Protein AF-A0A0S8BCT1-F1 (afdb_monomer)

Radius of gyration: 18.92 Å; Cα contacts (8 Å, |Δi|>4): 172; chains: 1; bounding box: 57×37×43 Å

Foldseek 3Di:
DDDDDDDPQVLQLVLLVLLLVLLVVVLVVDPDFDPLLSVQLVVLSVLLNRRGDDDLVPVVCVPPDCPVVSPDNDHQDDADDPVCPEDVVVDPDDDDDFAFDGDSQFTDPNHTDCPPPDPVDDKTKPLVCCPVVVVVDSVDPLPPPPSNSPSVSSSCSNVNNIDMD

Structure (mmCIF, N/CA/C/O backbone):
data_AF-A0A0S8BCT1-F1
#
_entry.id   AF-A0A0S8BCT1-F1
#
loop_
_atom_site.group_PDB
_atom_site.id
_atom_site.type_symbol
_atom_site.label_atom_id
_atom_site.label_alt_id
_atom_site.label_comp_id
_atom_site.label_asym_id
_atom_site.label_entity_id
_atom_site.label_seq_id
_atom_site.pdbx_PDB_ins_code
_atom_site.Cartn_x
_atom_site.Cartn_y
_atom_site.Cartn_z
_atom_site.occupancy
_atom_site.B_iso_or_equiv
_atom_site.auth_seq_id
_atom_site.auth_comp_id
_atom_site.auth_asym_id
_atom_site.auth_atom_id
_atom_site.pdbx_PDB_model_num
ATOM 1 N N . MET A 1 1 ? -30.488 21.167 26.941 1.00 48.16 1 MET A N 1
ATOM 2 C CA . MET A 1 1 ? -30.169 19.750 26.678 1.00 48.16 1 MET A CA 1
ATOM 3 C C . MET A 1 1 ? -28.658 19.677 26.515 1.00 48.16 1 MET A C 1
ATOM 5 O O . MET A 1 1 ? -28.148 20.156 25.516 1.00 48.16 1 MET A O 1
ATOM 9 N N . VAL A 1 2 ? -27.937 19.288 27.570 1.00 44.75 2 VAL A N 1
ATOM 10 C CA . VAL A 1 2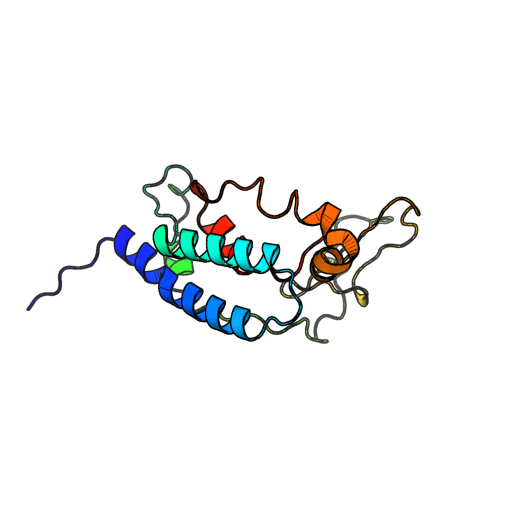 ? -26.464 19.273 27.583 1.00 44.75 2 VAL A CA 1
ATOM 11 C C . VAL A 1 2 ? -26.023 17.955 26.957 1.00 44.75 2 VAL A C 1
ATOM 13 O O . VAL A 1 2 ? -26.211 16.900 27.558 1.00 44.75 2 VAL A O 1
ATOM 16 N N . THR A 1 3 ? -25.507 18.003 25.732 1.00 50.41 3 THR A N 1
ATOM 17 C CA . THR A 1 3 ? -24.899 16.844 25.072 1.00 50.41 3 THR A CA 1
ATOM 18 C C . THR A 1 3 ? -23.655 16.462 25.869 1.00 50.41 3 THR A C 1
ATOM 20 O O . THR A 1 3 ? -22.715 17.252 25.953 1.00 50.41 3 THR A O 1
ATOM 23 N N . GLN A 1 4 ? -23.658 15.296 26.518 1.00 43.69 4 GLN A N 1
ATOM 24 C CA . GLN A 1 4 ? -22.452 14.797 27.177 1.00 43.69 4 GLN A CA 1
ATOM 25 C C . GLN A 1 4 ? -21.349 14.587 26.125 1.00 43.69 4 GLN A C 1
ATOM 27 O O . GLN A 1 4 ? -21.654 14.108 25.028 1.00 43.69 4 GLN A O 1
ATOM 32 N N . PRO A 1 5 ? -20.086 14.940 26.421 1.00 54.97 5 PRO A N 1
ATOM 33 C CA . PRO A 1 5 ? -18.987 14.701 25.495 1.00 54.97 5 PRO A CA 1
ATOM 34 C C . PRO A 1 5 ? -18.828 13.194 25.254 1.00 54.97 5 PRO A C 1
ATOM 36 O O . PRO A 1 5 ? -18.857 12.400 26.198 1.00 54.97 5 PRO A O 1
ATOM 39 N N . LYS A 1 6 ? -18.685 12.796 23.983 1.00 61.44 6 LYS A N 1
ATOM 40 C CA . LYS A 1 6 ? -18.406 11.404 23.608 1.00 61.44 6 LYS A CA 1
ATOM 41 C C . LYS A 1 6 ? -17.078 10.965 24.232 1.00 61.44 6 LYS A C 1
ATOM 43 O O . LYS A 1 6 ? -16.160 11.763 24.413 1.00 61.44 6 LYS A O 1
ATOM 48 N N . SER A 1 7 ? -16.969 9.684 24.582 1.00 77.56 7 SER A N 1
ATOM 49 C CA . SER A 1 7 ? -15.692 9.142 25.051 1.00 77.56 7 SER A CA 1
ATOM 50 C C . SER A 1 7 ? -14.664 9.174 23.913 1.00 77.56 7 SER A C 1
ATOM 52 O O . SER A 1 7 ? -15.013 8.962 22.754 1.00 77.56 7 SER A O 1
ATOM 54 N N . VAL A 1 8 ? -13.383 9.388 24.233 1.00 70.69 8 VAL A N 1
ATOM 55 C CA . VAL A 1 8 ? -12.295 9.432 23.231 1.00 70.69 8 VAL A CA 1
ATOM 56 C C . VAL A 1 8 ? -12.250 8.158 22.376 1.00 70.69 8 VAL A C 1
ATOM 58 O O . VAL A 1 8 ? -11.940 8.220 21.193 1.00 70.69 8 VAL A O 1
ATOM 61 N N . SER A 1 9 ? -12.585 7.000 22.952 1.00 71.94 9 SER A N 1
ATOM 62 C CA . SER A 1 9 ? -12.657 5.743 22.199 1.00 71.94 9 SER A CA 1
ATOM 63 C C . SER A 1 9 ? -13.813 5.717 21.198 1.00 71.94 9 SER A C 1
ATOM 65 O O . SER A 1 9 ? -13.628 5.194 20.108 1.00 71.94 9 SER A O 1
ATOM 67 N N . ALA A 1 10 ? -14.966 6.304 21.532 1.00 75.81 10 ALA A N 1
ATOM 68 C CA . ALA A 1 10 ? -16.078 6.435 20.592 1.00 75.81 10 ALA A CA 1
ATOM 69 C C . ALA A 1 10 ? -15.764 7.451 19.480 1.00 75.81 10 ALA A C 1
ATOM 71 O O . ALA A 1 10 ? -16.088 7.205 18.327 1.00 75.81 10 ALA A O 1
ATOM 72 N N . GLU A 1 11 ? -15.070 8.554 19.794 1.00 80.06 11 GLU A N 1
ATOM 73 C CA . GLU A 1 11 ? -14.631 9.524 18.776 1.00 80.06 11 GLU A CA 1
ATOM 74 C C . GLU A 1 11 ? -13.670 8.906 17.747 1.00 80.06 11 GLU A C 1
ATOM 76 O O . GLU A 1 11 ? -13.803 9.158 16.553 1.00 80.06 11 GLU A O 1
ATOM 81 N N . LEU A 1 12 ? -12.707 8.094 18.195 1.00 81.06 12 LEU A N 1
ATOM 82 C CA . LEU A 1 12 ? -11.751 7.418 17.308 1.00 81.06 12 LEU A CA 1
ATOM 83 C C . LEU A 1 12 ? -12.401 6.320 16.454 1.00 81.06 12 LEU A C 1
ATOM 85 O O . LEU A 1 12 ? -11.906 6.026 15.366 1.00 81.06 12 LEU A O 1
ATOM 89 N N . GLN A 1 13 ? -13.508 5.745 16.928 1.00 81.50 13 GLN A N 1
ATOM 90 C CA . GLN A 1 13 ? -14.320 4.809 16.157 1.00 81.50 13 GLN A CA 1
ATOM 91 C C . GLN A 1 13 ? -15.155 5.535 15.094 1.00 81.50 13 GLN A C 1
ATOM 93 O O . GLN A 1 13 ? -15.097 5.178 13.921 1.00 81.50 13 GLN A O 1
ATOM 98 N N . ASP A 1 14 ? -15.846 6.615 15.470 1.00 86.00 14 ASP A N 1
ATOM 99 C CA . ASP A 1 14 ? -16.635 7.436 14.541 1.00 86.00 14 ASP A CA 1
ATOM 100 C C . ASP A 1 14 ? -15.771 8.044 13.417 1.00 86.00 14 ASP A C 1
ATOM 102 O O . ASP A 1 14 ? -16.237 8.226 12.291 1.00 86.00 14 ASP A O 1
ATOM 106 N N . ALA A 1 15 ? -14.493 8.320 13.699 1.00 89.19 15 ALA A N 1
ATOM 107 C CA . ALA A 1 15 ? -13.533 8.839 12.727 1.00 89.19 15 ALA A CA 1
ATOM 108 C C . ALA A 1 15 ? -13.209 7.871 11.568 1.00 89.19 15 ALA A C 1
ATOM 110 O O . ALA A 1 15 ? -12.542 8.275 10.616 1.00 89.19 15 ALA A O 1
ATOM 111 N N . ALA A 1 16 ? -13.674 6.617 11.610 1.00 91.69 16 ALA A N 1
ATOM 112 C CA . ALA A 1 16 ? -13.515 5.671 10.509 1.00 91.69 16 ALA A CA 1
ATOM 113 C C . ALA A 1 16 ? -14.468 5.940 9.333 1.00 91.69 16 ALA A C 1
ATOM 115 O O . ALA A 1 16 ? -14.122 5.630 8.193 1.00 91.69 16 ALA A O 1
ATOM 116 N N . ALA A 1 17 ? -15.642 6.535 9.580 1.00 92.06 17 ALA A N 1
ATOM 117 C CA . ALA A 1 17 ? -16.700 6.663 8.574 1.00 92.06 17 ALA A CA 1
ATOM 118 C C . ALA A 1 17 ? -16.255 7.342 7.257 1.00 92.06 17 ALA A C 1
ATOM 120 O O . ALA A 1 17 ? -16.542 6.786 6.195 1.00 92.06 17 ALA A O 1
ATOM 121 N N . PRO A 1 18 ? -15.480 8.449 7.271 1.00 92.81 18 PRO A N 1
ATOM 122 C CA . PRO A 1 18 ? -14.994 9.066 6.033 1.00 92.81 18 PRO A CA 1
ATOM 123 C C . PRO A 1 18 ? -14.089 8.153 5.195 1.00 92.81 18 PRO A C 1
ATOM 125 O O . PRO A 1 18 ? -14.060 8.253 3.971 1.00 92.81 18 PRO A O 1
ATOM 128 N N . TYR A 1 19 ? -13.351 7.242 5.835 1.00 94.00 19 TYR A N 1
ATOM 129 C CA . TYR A 1 19 ? -12.492 6.288 5.131 1.00 94.00 19 TYR A CA 1
ATOM 130 C C . TYR A 1 19 ? -13.300 5.169 4.476 1.00 94.00 19 TYR A C 1
ATOM 132 O O . TYR A 1 19 ? -12.925 4.698 3.407 1.00 94.00 19 TYR A O 1
ATOM 140 N N . VAL A 1 20 ? -14.419 4.759 5.077 1.00 93.44 20 VAL A N 1
ATOM 141 C CA . VAL A 1 20 ? -15.334 3.788 4.458 1.00 93.44 20 VAL A CA 1
ATOM 142 C C . VAL A 1 20 ? -15.961 4.385 3.196 1.00 93.44 20 VAL A C 1
ATOM 144 O O . VAL A 1 20 ? -15.907 3.765 2.139 1.00 93.44 20 VAL A O 1
ATOM 147 N N . GLU A 1 21 ? -16.444 5.627 3.265 1.00 92.50 21 GLU A N 1
ATOM 148 C CA . GLU A 1 21 ? -17.004 6.342 2.107 1.00 92.50 21 GLU A CA 1
ATOM 149 C C . GLU A 1 21 ? -15.962 6.540 0.985 1.00 92.50 21 GLU A C 1
ATOM 151 O O . GLU A 1 21 ? -16.226 6.298 -0.200 1.00 92.50 21 GLU A O 1
ATOM 156 N N . ALA A 1 22 ? -14.733 6.922 1.350 1.00 93.06 22 ALA A N 1
ATOM 157 C CA . ALA A 1 22 ? -13.635 7.048 0.395 1.00 93.06 22 ALA A CA 1
ATOM 158 C C . ALA A 1 22 ? -13.266 5.699 -0.251 1.00 93.06 22 ALA A C 1
ATOM 160 O O . ALA A 1 22 ? -12.938 5.656 -1.442 1.00 93.06 22 ALA A O 1
ATOM 161 N N . PHE A 1 23 ? -13.335 4.598 0.504 1.00 93.75 23 PHE A N 1
ATOM 162 C CA . PHE A 1 23 ? -13.113 3.255 -0.025 1.00 93.75 23 PHE A CA 1
ATOM 163 C C . PHE A 1 23 ? -14.199 2.864 -1.026 1.00 93.75 23 PHE A C 1
ATOM 165 O O . PHE A 1 23 ? -13.863 2.386 -2.105 1.00 93.75 23 PHE A O 1
ATOM 172 N N . GLU A 1 24 ? -15.476 3.093 -0.716 1.00 91.88 24 GLU A N 1
ATOM 173 C CA . GLU A 1 24 ? -16.592 2.791 -1.623 1.00 91.88 24 GLU A CA 1
ATOM 174 C C . GLU A 1 24 ? -16.461 3.556 -2.944 1.00 91.88 24 GLU A C 1
ATOM 176 O O . GLU A 1 24 ? -16.592 2.973 -4.023 1.00 91.88 24 GLU A O 1
ATOM 181 N N . THR A 1 25 ? -16.093 4.838 -2.864 1.00 90.31 25 THR A N 1
ATOM 182 C CA . THR A 1 25 ? -15.818 5.669 -4.043 1.00 90.31 25 THR A CA 1
ATOM 183 C C . THR A 1 25 ? -14.677 5.085 -4.881 1.00 90.31 25 THR A C 1
ATOM 185 O O . THR A 1 25 ? -14.800 4.938 -6.095 1.00 90.31 25 THR A O 1
ATOM 188 N N . MET A 1 26 ? -13.562 4.710 -4.248 1.00 88.88 26 MET A N 1
ATOM 189 C CA . MET A 1 26 ? -12.418 4.103 -4.935 1.00 88.88 26 MET A CA 1
ATOM 190 C C . MET A 1 26 ? -12.767 2.733 -5.540 1.00 88.88 26 MET A C 1
ATOM 192 O O . MET A 1 26 ? -12.398 2.450 -6.683 1.00 88.88 26 MET A O 1
ATOM 196 N N . ALA A 1 27 ? -13.463 1.877 -4.793 1.00 85.69 27 ALA A N 1
ATOM 197 C CA . ALA A 1 27 ? -13.840 0.532 -5.210 1.00 85.69 27 ALA A CA 1
ATOM 198 C C . ALA A 1 27 ? -14.801 0.563 -6.407 1.00 85.69 27 ALA A C 1
ATOM 200 O O . ALA A 1 27 ? -14.634 -0.228 -7.330 1.00 85.69 27 ALA A O 1
ATOM 201 N N . GLY A 1 28 ? -15.729 1.526 -6.448 1.00 76.38 28 GLY A N 1
ATOM 202 C CA . GLY A 1 28 ? -16.642 1.721 -7.579 1.00 76.38 28 GLY A CA 1
ATOM 203 C C . GLY A 1 28 ? -15.956 2.132 -8.889 1.00 76.38 28 GLY A C 1
ATOM 204 O O . GLY A 1 28 ? -16.503 1.900 -9.964 1.00 76.38 28 GLY A O 1
ATOM 205 N N . VAL A 1 29 ? -14.749 2.703 -8.818 1.00 67.81 29 VAL A N 1
ATOM 206 C CA . VAL A 1 29 ? -13.948 3.121 -9.988 1.00 67.81 29 VAL A CA 1
ATOM 207 C C . VAL A 1 29 ? -12.897 2.064 -10.373 1.00 67.81 29 VAL A C 1
ATOM 209 O O . VAL A 1 29 ? -12.359 2.086 -11.481 1.00 67.81 29 VAL A O 1
ATOM 212 N N . SER A 1 30 ? -12.601 1.112 -9.483 1.00 63.41 30 SER A N 1
ATOM 213 C CA . SER A 1 30 ? -11.546 0.108 -9.665 1.00 63.41 30 SER A CA 1
ATOM 214 C C . SER A 1 30 ? -12.009 -1.045 -10.567 1.00 63.41 30 SER A C 1
ATOM 216 O O . S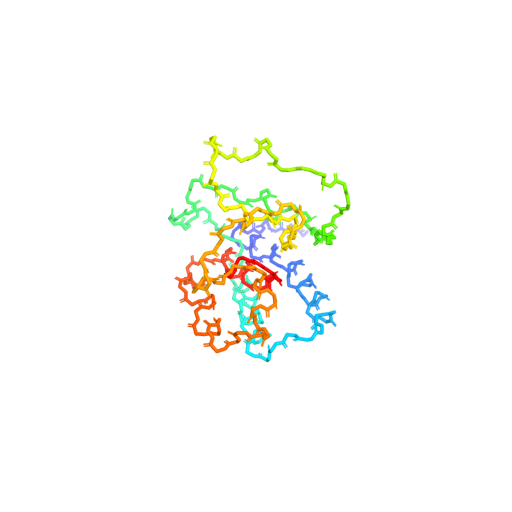ER A 1 30 ? -12.433 -2.098 -10.097 1.00 63.41 30 SER A O 1
ATOM 218 N N . GLY A 1 31 ? -11.930 -0.856 -11.885 1.00 66.06 31 GLY A N 1
ATOM 219 C CA . GLY A 1 31 ? -12.110 -1.931 -12.864 1.00 66.06 31 GLY A CA 1
ATOM 220 C C . GLY A 1 31 ? -10.848 -2.792 -13.019 1.00 66.06 31 GLY A C 1
ATOM 221 O O . GLY A 1 31 ? -9.741 -2.264 -13.047 1.00 66.06 31 GLY A O 1
ATOM 222 N N . GLY A 1 32 ? -11.010 -4.111 -13.165 1.00 79.06 32 GLY A N 1
ATOM 223 C CA . GLY A 1 32 ? -9.928 -5.028 -13.565 1.00 79.06 32 GLY A CA 1
ATOM 224 C C . GLY A 1 32 ? -9.240 -5.819 -12.446 1.00 79.06 32 GLY A C 1
ATOM 225 O O . GLY A 1 32 ? -8.470 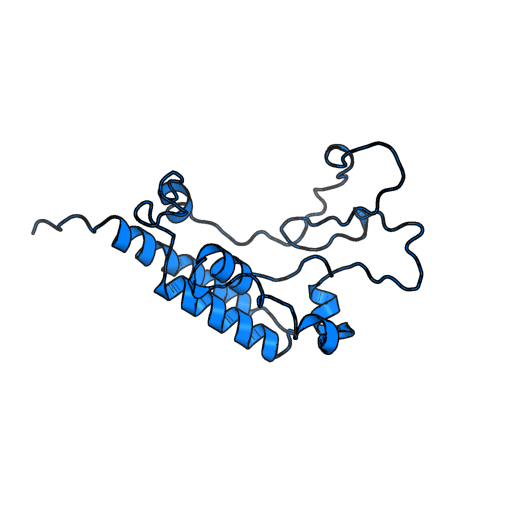-6.727 -12.753 1.00 79.06 32 GLY A O 1
ATOM 226 N N . ASP A 1 33 ? -9.540 -5.547 -11.173 1.00 88.75 33 ASP A N 1
ATOM 227 C CA . ASP A 1 33 ? -8.994 -6.334 -10.062 1.00 88.75 33 ASP A CA 1
ATOM 228 C C . ASP A 1 33 ? -9.662 -7.720 -9.956 1.00 88.75 33 ASP A C 1
ATOM 230 O O . ASP A 1 33 ? -10.888 -7.818 -10.095 1.00 88.75 33 ASP A O 1
ATOM 234 N N . PRO A 1 34 ? -8.910 -8.794 -9.640 1.00 92.94 34 PRO A N 1
ATOM 235 C CA . PRO A 1 34 ? -9.482 -10.114 -9.390 1.00 92.94 34 PRO A CA 1
ATOM 236 C C . PRO A 1 34 ? -10.485 -10.121 -8.228 1.00 92.94 34 PRO A C 1
ATOM 238 O O . PRO A 1 34 ? -10.310 -9.419 -7.229 1.00 92.94 34 PRO A O 1
ATOM 241 N N . ALA A 1 35 ? -11.493 -10.995 -8.301 1.00 93.25 35 ALA A N 1
ATOM 242 C CA . ALA A 1 35 ? -12.535 -11.106 -7.274 1.00 93.25 35 ALA A CA 1
ATOM 243 C C . ALA A 1 35 ? -11.973 -11.368 -5.863 1.00 93.25 35 ALA A C 1
ATOM 245 O O . ALA A 1 35 ? -12.475 -10.818 -4.883 1.00 93.25 35 ALA A O 1
ATOM 246 N N . TRP A 1 36 ? -10.897 -12.157 -5.749 1.00 94.38 36 TRP A N 1
ATOM 247 C CA . TRP A 1 36 ? -10.248 -12.427 -4.463 1.00 94.38 36 TRP A CA 1
ATOM 248 C C . TRP A 1 36 ? -9.666 -11.156 -3.828 1.00 94.38 36 TRP A C 1
ATOM 250 O O . TRP A 1 36 ? -9.698 -11.015 -2.604 1.00 94.38 36 TRP A O 1
ATOM 260 N N . LEU A 1 37 ? -9.154 -10.219 -4.636 1.00 94.19 37 LEU A N 1
ATOM 261 C CA . LEU A 1 37 ? -8.564 -8.971 -4.153 1.00 94.19 37 LEU A CA 1
ATOM 262 C C . LEU A 1 37 ? -9.660 -8.009 -3.701 1.00 94.19 37 LEU A C 1
ATOM 264 O O . LEU A 1 37 ? -9.550 -7.425 -2.625 1.00 94.19 37 LEU A O 1
ATOM 268 N N . GLN A 1 38 ? -10.747 -7.914 -4.471 1.00 93.88 38 GLN A N 1
ATOM 269 C CA . GLN A 1 38 ? -11.928 -7.135 -4.094 1.00 93.88 38 GLN A CA 1
ATOM 270 C C . GLN A 1 38 ? -12.501 -7.619 -2.755 1.00 93.88 38 GLN A C 1
ATOM 272 O O . GLN A 1 38 ? -12.709 -6.818 -1.844 1.00 93.88 38 GLN A O 1
ATOM 277 N N . ALA A 1 39 ? -12.668 -8.937 -2.596 1.00 93.81 39 ALA A N 1
ATOM 278 C CA . ALA A 1 39 ? -13.136 -9.535 -1.349 1.00 93.81 39 ALA A CA 1
ATOM 279 C C . ALA A 1 39 ? -12.189 -9.243 -0.174 1.00 93.81 39 ALA A C 1
ATOM 281 O O . ALA A 1 39 ? -12.643 -8.919 0.923 1.00 93.81 39 ALA A O 1
ATOM 282 N N . ARG A 1 40 ? -10.869 -9.308 -0.398 1.00 93.56 40 ARG A N 1
ATOM 283 C CA . ARG A 1 40 ? -9.859 -9.037 0.636 1.00 93.56 40 ARG A CA 1
ATOM 284 C C . ARG A 1 40 ? -9.881 -7.581 1.095 1.00 93.56 40 ARG A C 1
ATOM 286 O O . ARG A 1 40 ? -9.894 -7.334 2.298 1.00 93.56 40 ARG A O 1
ATOM 293 N N . ARG A 1 41 ? -9.956 -6.630 0.160 1.00 94.62 41 ARG A N 1
ATOM 294 C CA . ARG A 1 41 ? -10.083 -5.201 0.480 1.00 94.62 41 ARG A CA 1
ATOM 295 C C . ARG A 1 41 ? -11.388 -4.893 1.214 1.00 94.62 41 ARG A C 1
ATOM 297 O O . ARG A 1 41 ? -11.362 -4.188 2.217 1.00 94.62 41 ARG A O 1
ATOM 304 N N . GLY A 1 42 ? -12.504 -5.466 0.755 1.00 94.44 42 GLY A N 1
ATOM 305 C CA . GLY A 1 42 ? -13.813 -5.318 1.396 1.00 94.44 42 GLY A CA 1
ATOM 306 C C . GLY A 1 42 ? -13.828 -5.843 2.835 1.00 94.44 42 GLY A C 1
ATOM 307 O O . GLY A 1 42 ? -14.315 -5.172 3.740 1.00 94.44 42 GLY A O 1
ATOM 308 N N . ALA A 1 43 ? -13.225 -7.009 3.078 1.00 93.94 43 ALA A N 1
ATOM 309 C CA . ALA A 1 43 ? -13.086 -7.540 4.432 1.00 93.94 43 ALA A CA 1
ATOM 310 C C . ALA A 1 43 ? -12.198 -6.647 5.318 1.00 93.94 43 ALA A C 1
ATOM 312 O O . ALA A 1 43 ? -12.504 -6.444 6.490 1.00 93.94 43 ALA A O 1
ATOM 313 N N . ALA A 1 44 ? -11.112 -6.098 4.770 1.00 94.38 44 ALA A N 1
ATOM 314 C CA . ALA A 1 44 ? -10.192 -5.248 5.518 1.00 94.38 44 ALA A CA 1
ATOM 315 C C . ALA A 1 44 ? -10.814 -3.893 5.899 1.00 94.38 44 ALA A C 1
ATOM 317 O O . ALA A 1 44 ? -10.706 -3.475 7.052 1.00 94.38 44 ALA A O 1
ATOM 318 N N . ILE A 1 45 ? -11.535 -3.236 4.982 1.00 95.31 45 ILE A N 1
ATOM 319 C CA . ILE A 1 45 ? -12.214 -1.975 5.312 1.00 95.31 45 ILE A CA 1
ATOM 320 C C . ILE A 1 45 ? -13.347 -2.188 6.322 1.00 95.31 45 ILE A C 1
ATOM 322 O O . ILE A 1 45 ? -13.526 -1.356 7.207 1.00 95.31 45 ILE A O 1
ATOM 326 N N . ALA A 1 46 ? -14.065 -3.316 6.250 1.00 93.81 46 ALA A N 1
ATOM 327 C CA . ALA A 1 46 ? -15.097 -3.656 7.227 1.00 93.81 46 ALA A CA 1
ATOM 328 C C . ALA A 1 46 ? -14.498 -3.809 8.634 1.00 93.81 46 ALA A C 1
ATOM 330 O O . ALA A 1 46 ? -15.009 -3.229 9.589 1.00 93.81 46 ALA A O 1
ATOM 331 N N . ARG A 1 47 ? -13.350 -4.490 8.755 1.00 92.44 47 ARG A N 1
ATOM 332 C CA . ARG A 1 47 ? -12.612 -4.585 10.026 1.00 92.44 47 ARG A CA 1
ATOM 333 C C . ARG A 1 47 ? -12.179 -3.223 10.548 1.00 92.44 47 ARG A C 1
ATOM 335 O O . ARG A 1 47 ? -12.321 -2.952 11.737 1.00 92.44 47 ARG A O 1
ATOM 342 N N . PHE A 1 48 ? -11.664 -2.358 9.676 1.00 93.62 48 PHE A N 1
ATOM 343 C CA . PHE A 1 48 ? -11.300 -1.004 10.082 1.00 93.62 48 PHE A CA 1
ATOM 344 C C . PHE A 1 48 ? -12.520 -0.195 10.543 1.00 93.62 48 PHE A C 1
ATOM 346 O O . PHE A 1 48 ? -12.425 0.524 11.532 1.00 93.62 48 PHE A O 1
ATOM 353 N N . ALA A 1 49 ? -13.669 -0.335 9.879 1.00 93.19 49 ALA A N 1
ATOM 354 C CA . ALA A 1 49 ? -14.908 0.329 10.276 1.00 93.19 49 ALA A CA 1
ATOM 355 C C . ALA A 1 49 ? -15.389 -0.119 11.667 1.00 93.19 49 ALA A C 1
ATOM 357 O O . ALA A 1 49 ? -15.861 0.700 12.454 1.00 93.19 49 ALA A O 1
ATOM 358 N N . GLU A 1 50 ? -15.240 -1.406 11.987 1.00 90.81 50 GLU A N 1
ATOM 359 C CA . GLU A 1 50 ? -15.575 -1.951 13.305 1.00 90.81 50 GLU A CA 1
ATOM 360 C C . GLU A 1 50 ? -14.598 -1.477 14.390 1.00 90.81 50 GLU A C 1
ATOM 362 O O . GLU A 1 50 ? -15.029 -1.046 15.464 1.00 90.81 50 GLU A O 1
ATOM 367 N N . ALA A 1 51 ? -13.292 -1.537 14.115 1.00 88.88 51 ALA A N 1
ATOM 368 C CA . ALA A 1 51 ? -12.242 -1.261 15.095 1.00 88.88 51 ALA A CA 1
ATOM 369 C C . ALA A 1 51 ? -11.961 0.238 15.302 1.00 88.88 51 ALA A C 1
ATOM 371 O O . ALA A 1 51 ? -11.652 0.663 16.419 1.00 88.88 51 ALA A O 1
ATOM 372 N N . GLY A 1 52 ? -12.061 1.036 14.240 1.00 91.12 52 GLY A N 1
ATOM 373 C CA . GLY A 1 52 ? -11.689 2.444 14.221 1.00 91.12 52 GLY A CA 1
ATOM 374 C C . GLY A 1 52 ? -10.191 2.704 14.358 1.00 91.12 52 GLY A C 1
ATOM 375 O O . GLY A 1 52 ? -9.349 1.816 14.207 1.00 91.12 52 GLY A O 1
ATOM 376 N N . PHE A 1 53 ? -9.840 3.952 14.675 1.00 91.81 53 PHE A N 1
ATOM 377 C CA . PHE A 1 53 ? -8.458 4.292 15.000 1.00 91.81 53 PHE A CA 1
ATOM 378 C C . PHE A 1 53 ? -8.043 3.702 16.357 1.00 91.81 53 PHE A C 1
ATOM 380 O O . PHE A 1 53 ? -8.811 3.771 17.325 1.00 91.81 53 PHE A O 1
ATOM 387 N N . PRO A 1 54 ? -6.803 3.195 16.476 1.00 88.75 54 PRO A N 1
ATOM 388 C CA . PRO A 1 54 ? -6.269 2.751 17.751 1.00 88.75 54 PRO A CA 1
ATOM 389 C C . PRO A 1 54 ? -6.307 3.845 18.819 1.00 88.75 54 PRO A C 1
ATOM 391 O O . PRO A 1 54 ? -5.984 5.009 18.573 1.00 88.75 54 PRO A O 1
ATOM 394 N N . ALA A 1 55 ? -6.690 3.462 20.034 1.00 83.00 55 ALA A N 1
ATOM 395 C CA . ALA A 1 55 ? -6.737 4.363 21.178 1.00 83.00 55 ALA A CA 1
ATOM 396 C C . ALA A 1 55 ? -5.560 4.092 22.121 1.00 83.00 55 ALA A C 1
ATOM 398 O O . ALA A 1 55 ? -5.228 2.938 22.363 1.00 83.00 55 ALA A O 1
ATOM 399 N N . ALA A 1 56 ? -5.035 5.130 22.780 1.00 79.62 56 ALA A N 1
ATOM 400 C CA . ALA A 1 56 ? -3.904 5.033 23.720 1.00 79.62 56 ALA A CA 1
ATOM 401 C C . ALA A 1 56 ? -4.126 4.115 24.947 1.00 79.62 56 ALA A C 1
ATOM 403 O O . ALA A 1 56 ? -3.225 3.906 25.753 1.00 79.62 56 ALA A O 1
ATOM 404 N N . ARG A 1 57 ? -5.334 3.568 25.122 1.00 74.75 57 ARG A N 1
ATOM 405 C CA . ARG A 1 57 ? -5.613 2.509 26.107 1.00 74.75 57 ARG A CA 1
ATOM 406 C C . ARG A 1 57 ? -5.119 1.125 25.661 1.00 74.75 57 ARG A C 1
ATOM 408 O O . ARG A 1 57 ? -5.020 0.236 26.496 1.00 74.75 57 ARG A O 1
ATOM 415 N N . GLN A 1 58 ? -4.871 0.938 24.366 1.00 80.44 58 GLN A N 1
ATOM 416 C CA . GLN A 1 58 ? -4.257 -0.261 23.800 1.00 80.44 58 GLN A CA 1
ATOM 417 C C . GLN A 1 58 ? -2.744 -0.163 24.018 1.00 80.44 58 GLN A C 1
ATOM 419 O O . GLN A 1 58 ? -2.160 0.889 23.762 1.00 80.44 58 GLN A O 1
ATOM 424 N N . GLU A 1 59 ? -2.117 -1.230 24.515 1.00 82.06 59 GLU A N 1
ATOM 425 C CA . GLU A 1 59 ? -0.712 -1.207 24.952 1.00 82.06 59 GLU A CA 1
ATOM 426 C C . GLU A 1 59 ? 0.247 -0.768 23.836 1.00 82.06 59 GLU A C 1
ATOM 428 O O . GLU A 1 59 ? 1.085 0.104 24.063 1.00 82.06 59 GLU A O 1
ATOM 433 N N . GLU A 1 60 ? 0.035 -1.266 22.616 1.00 83.00 60 GLU A N 1
ATOM 434 C CA . GLU A 1 60 ? 0.811 -0.916 21.416 1.00 83.00 60 GLU A CA 1
ATOM 435 C C . GLU A 1 60 ? 0.737 0.576 21.047 1.00 83.00 60 GLU A C 1
ATOM 437 O O . GLU A 1 60 ? 1.639 1.102 20.400 1.00 83.00 60 GLU A O 1
ATOM 442 N N . TRP A 1 61 ? -0.308 1.279 21.495 1.00 86.38 61 TRP A N 1
ATOM 443 C CA . TRP A 1 61 ? -0.596 2.675 21.146 1.00 86.38 61 TRP A CA 1
ATOM 444 C C . TRP A 1 61 ? -0.499 3.627 22.339 1.00 86.38 61 TRP A C 1
ATOM 446 O O . TRP A 1 61 ? -0.794 4.817 22.216 1.00 86.38 61 TRP A O 1
ATOM 456 N N . ARG A 1 62 ? -0.061 3.138 23.506 1.00 84.88 62 ARG A N 1
ATOM 457 C CA . ARG A 1 62 ? -0.024 3.907 24.761 1.00 84.88 62 ARG A CA 1
ATOM 458 C C . ARG A 1 62 ? 0.739 5.225 24.653 1.00 84.88 62 ARG A C 1
ATOM 460 O O . ARG A 1 62 ? 0.391 6.192 25.330 1.00 84.88 62 ARG A O 1
ATOM 467 N N . PHE A 1 63 ? 1.770 5.256 23.816 1.00 89.25 63 PHE A N 1
ATOM 468 C CA . PHE A 1 63 ? 2.658 6.405 23.643 1.00 89.25 63 PHE A CA 1
ATOM 469 C C . PHE A 1 63 ? 2.496 7.099 22.284 1.00 89.25 63 PHE A C 1
ATOM 471 O O . PHE A 1 63 ? 3.311 7.948 21.930 1.00 89.25 63 PHE A O 1
ATOM 478 N N . THR A 1 64 ? 1.445 6.773 21.528 1.00 87.94 64 THR A N 1
ATOM 479 C CA . THR A 1 64 ? 1.206 7.316 20.187 1.00 87.94 64 THR A CA 1
ATOM 480 C C . THR A 1 64 ? -0.210 7.885 20.104 1.00 87.94 64 THR A C 1
ATOM 482 O O . THR A 1 64 ? -1.185 7.148 19.983 1.00 87.94 64 THR A O 1
ATOM 485 N N . ASP A 1 65 ? -0.340 9.214 20.185 1.00 88.75 65 ASP A N 1
ATOM 486 C CA . ASP A 1 65 ? -1.641 9.887 20.068 1.00 88.75 65 ASP A CA 1
ATOM 487 C C . ASP A 1 65 ? -2.047 10.039 18.593 1.00 88.75 65 ASP A C 1
ATOM 489 O O . ASP A 1 65 ? -1.448 10.807 17.839 1.00 88.75 65 ASP A O 1
ATOM 493 N N . LEU A 1 66 ? -3.093 9.314 18.190 1.00 90.06 66 LEU A N 1
ATOM 494 C CA . LEU A 1 66 ? -3.633 9.333 16.830 1.00 90.06 66 LEU A CA 1
ATOM 495 C C . LEU A 1 66 ? -4.802 10.308 16.625 1.00 90.06 66 LEU A C 1
ATOM 497 O O . LEU A 1 66 ? -5.354 10.357 15.528 1.00 90.06 66 LEU A O 1
ATOM 501 N N . LYS A 1 67 ? -5.201 11.113 17.618 1.00 88.94 67 LYS A N 1
ATOM 502 C CA . LYS A 1 67 ? -6.366 12.013 17.480 1.00 88.94 67 LYS A CA 1
ATOM 503 C C . LYS A 1 67 ? -6.225 13.001 16.328 1.00 88.94 67 LYS A C 1
ATOM 505 O O . LYS A 1 67 ? -7.197 13.256 15.623 1.00 88.94 67 LYS A O 1
ATOM 510 N N . THR A 1 68 ? -5.034 13.567 16.138 1.00 90.31 68 THR A N 1
ATOM 511 C CA . THR A 1 68 ? -4.774 14.500 15.032 1.00 90.31 68 THR A CA 1
ATOM 512 C C . THR A 1 68 ? -4.909 13.792 13.690 1.00 90.31 68 THR A C 1
ATOM 514 O O . THR A 1 68 ? -5.547 14.327 12.786 1.00 90.31 68 THR A O 1
ATOM 517 N N . LEU A 1 69 ? -4.384 12.568 13.580 1.00 90.38 69 LEU A N 1
ATOM 518 C CA . LEU A 1 69 ? -4.513 11.752 12.376 1.00 90.38 69 LEU A CA 1
ATOM 519 C C . LEU A 1 69 ? -5.990 11.451 12.077 1.00 90.38 69 LEU A C 1
ATOM 521 O O . LEU A 1 69 ? -6.457 11.717 10.976 1.00 90.38 69 LEU A O 1
ATOM 525 N N . ALA A 1 70 ? -6.741 10.995 13.080 1.00 90.38 70 ALA A N 1
ATOM 526 C CA . ALA A 1 70 ? -8.156 10.652 12.952 1.00 90.38 70 ALA A CA 1
ATOM 527 C C . ALA A 1 70 ? -9.047 11.850 12.563 1.00 90.38 70 ALA A C 1
ATOM 529 O O . ALA A 1 70 ? -10.057 11.678 11.890 1.00 90.38 70 ALA A O 1
ATOM 530 N N . ARG A 1 71 ? -8.678 13.073 12.969 1.00 89.00 71 ARG A N 1
ATOM 531 C CA . ARG A 1 71 ? -9.421 14.310 12.657 1.00 89.00 71 ARG A CA 1
ATOM 532 C C . ARG A 1 71 ? -8.999 14.971 11.345 1.00 89.00 71 ARG A C 1
ATOM 534 O O . ARG A 1 71 ? -9.643 15.929 10.924 1.00 89.00 71 ARG A O 1
ATOM 541 N N . THR A 1 72 ? -7.914 14.513 10.727 1.00 90.94 72 THR A N 1
ATOM 542 C CA . THR A 1 72 ? -7.411 15.107 9.487 1.00 90.94 72 THR A CA 1
ATOM 543 C C . THR A 1 72 ? -8.236 14.594 8.300 1.00 90.94 72 THR A C 1
ATOM 545 O O . THR A 1 72 ? -8.347 13.380 8.126 1.00 90.94 72 THR A O 1
ATOM 548 N N . PRO A 1 73 ? -8.809 15.480 7.464 1.00 88.75 73 PRO A N 1
ATOM 549 C CA . PRO A 1 73 ? -9.586 15.073 6.298 1.00 88.75 73 PRO A CA 1
ATOM 550 C C . PRO A 1 73 ? -8.651 14.679 5.148 1.00 88.75 73 PRO A C 1
ATOM 552 O O . PRO A 1 73 ? -8.319 15.491 4.283 1.00 88.75 73 PRO A O 1
ATOM 555 N N . PHE A 1 74 ? -8.188 13.431 5.150 1.00 90.50 74 PHE A N 1
ATOM 556 C CA . PHE A 1 74 ? -7.374 12.909 4.057 1.00 90.50 74 PHE A CA 1
ATOM 557 C C . PHE A 1 74 ? -8.201 12.717 2.788 1.00 90.50 74 PHE A C 1
ATOM 559 O O . PHE A 1 74 ? -9.366 12.329 2.823 1.00 90.50 74 PHE A O 1
ATOM 566 N N . THR A 1 75 ? -7.558 12.948 1.649 1.00 88.19 75 THR A N 1
ATOM 567 C CA . THR A 1 75 ? -8.099 12.630 0.328 1.00 88.19 75 THR A CA 1
ATOM 568 C C . THR A 1 75 ? -7.131 11.706 -0.391 1.00 88.19 75 THR A C 1
ATOM 570 O O . THR A 1 75 ? -5.926 11.714 -0.122 1.00 88.19 75 THR A O 1
ATOM 573 N N . LEU A 1 76 ? -7.651 10.873 -1.293 1.00 85.56 76 LEU A N 1
ATOM 574 C CA . LEU A 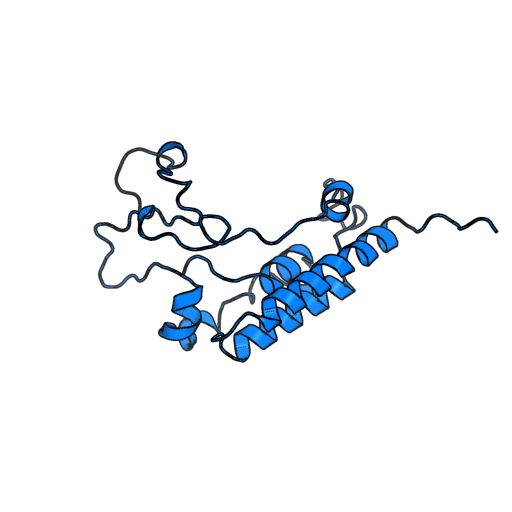1 76 ? -6.794 10.023 -2.106 1.00 85.56 76 LEU A CA 1
ATOM 575 C C . LEU A 1 76 ? -5.948 10.890 -3.030 1.00 85.56 76 LEU A C 1
ATOM 577 O O . LEU A 1 76 ? -6.468 11.696 -3.799 1.00 85.56 76 LEU A O 1
ATOM 581 N N . ALA A 1 77 ? -4.638 10.679 -2.973 1.00 84.31 77 ALA A N 1
ATOM 582 C CA . ALA A 1 77 ? -3.726 11.324 -3.891 1.00 84.31 77 ALA A CA 1
ATOM 583 C C . ALA A 1 77 ? -4.033 10.899 -5.335 1.00 84.31 77 ALA A C 1
ATOM 585 O O . ALA A 1 77 ? -4.332 9.726 -5.614 1.00 84.31 77 ALA A O 1
ATOM 586 N N . ALA A 1 78 ? -3.920 11.867 -6.245 1.00 78.19 78 ALA A N 1
ATOM 587 C CA . ALA A 1 78 ? -3.881 11.599 -7.672 1.00 78.19 78 ALA A CA 1
ATOM 588 C C . ALA A 1 78 ? -2.690 10.673 -8.005 1.00 78.19 78 ALA A C 1
ATOM 590 O O . ALA A 1 78 ? -1.696 10.663 -7.261 1.00 78.19 78 ALA A O 1
ATOM 591 N N . PRO A 1 79 ? -2.777 9.901 -9.108 1.00 68.94 79 PRO A N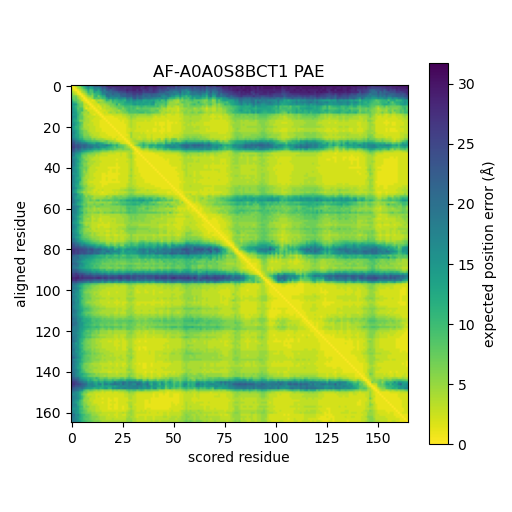 1
ATOM 592 C CA . PRO A 1 79 ? -1.650 9.128 -9.624 1.00 68.94 79 PRO A CA 1
ATOM 593 C C . PRO A 1 79 ? -0.396 9.993 -9.775 1.00 68.94 79 PRO A C 1
ATOM 595 O O . PRO A 1 79 ? -0.494 11.222 -9.807 1.00 68.94 79 PRO A O 1
ATOM 598 N N . ALA A 1 80 ? 0.767 9.340 -9.857 1.00 67.50 80 ALA A N 1
ATOM 599 C CA . ALA A 1 80 ? 2.058 10.003 -10.005 1.00 67.50 80 ALA A CA 1
ATOM 600 C C . ALA A 1 80 ? 1.969 11.167 -11.008 1.00 67.50 80 ALA A C 1
ATOM 602 O O . ALA A 1 80 ? 1.612 10.983 -12.170 1.00 67.50 80 ALA A O 1
ATOM 603 N N . SER A 1 81 ? 2.225 12.375 -10.510 1.00 61.78 81 SER A N 1
ATOM 604 C CA . SER A 1 81 ? 2.318 13.577 -11.331 1.00 61.78 81 SER A CA 1
ATOM 605 C C . SER A 1 81 ? 3.701 13.619 -11.973 1.00 61.78 81 SER A C 1
ATOM 607 O O . SER A 1 81 ? 4.685 13.261 -11.324 1.00 61.78 81 SER A O 1
ATOM 609 N N . GLU A 1 82 ? 3.792 14.148 -13.193 1.00 63.66 82 GLU A N 1
ATOM 610 C CA . GLU A 1 82 ? 5.058 14.465 -13.877 1.00 63.66 82 GLU A CA 1
ATOM 611 C C . GLU A 1 82 ? 5.967 15.414 -13.065 1.00 63.66 82 GLU A C 1
ATOM 613 O O . GLU A 1 82 ? 7.126 15.622 -13.410 1.00 63.66 82 GLU A O 1
ATOM 618 N N . ALA A 1 83 ? 5.462 15.991 -11.968 1.00 68.94 83 ALA A N 1
ATOM 619 C CA . ALA A 1 83 ? 6.206 16.878 -11.082 1.00 68.94 83 ALA A CA 1
ATOM 620 C C . ALA A 1 83 ? 7.413 16.223 -10.378 1.00 68.94 83 ALA A C 1
ATOM 622 O O . ALA A 1 83 ? 8.298 16.951 -9.930 1.00 68.94 83 ALA A O 1
ATOM 623 N N . VAL A 1 84 ? 7.467 14.890 -10.252 1.00 81.94 84 VAL A N 1
ATOM 624 C CA . VAL A 1 84 ? 8.631 14.197 -9.668 1.00 81.94 84 VAL A CA 1
ATOM 625 C C . VAL A 1 84 ? 9.573 13.766 -10.787 1.00 81.94 84 VAL A C 1
ATOM 627 O O . VAL A 1 84 ? 9.311 12.793 -11.487 1.00 81.94 84 VAL A O 1
ATOM 630 N N . SER A 1 85 ? 10.679 14.491 -10.946 1.00 83.44 85 SER A N 1
ATOM 631 C CA . SER A 1 85 ? 11.656 14.258 -12.018 1.00 83.44 85 SER A CA 1
ATOM 632 C C . SER A 1 85 ? 12.884 13.448 -11.591 1.00 83.44 85 SER A C 1
ATOM 634 O O . SER A 1 85 ? 13.589 12.924 -12.449 1.00 83.44 85 SER A O 1
ATOM 636 N N . SER A 1 86 ? 13.158 13.332 -10.288 1.00 86.88 86 SER A N 1
ATOM 637 C CA . SER A 1 86 ? 14.241 12.503 -9.744 1.00 86.88 86 SER A CA 1
ATOM 638 C C . SER A 1 86 ? 13.941 12.091 -8.301 1.00 86.88 86 SER A C 1
ATOM 640 O O . SER A 1 86 ? 13.194 12.763 -7.590 1.00 86.88 86 SER A O 1
ATOM 642 N N . VAL A 1 87 ? 14.542 10.976 -7.880 1.00 87.50 87 VAL A N 1
ATOM 643 C CA . VAL A 1 87 ? 14.564 10.491 -6.491 1.00 87.50 87 VAL A CA 1
ATOM 644 C C . VAL A 1 87 ? 15.987 10.276 -5.970 1.00 87.50 87 VAL A C 1
ATOM 646 O O . VAL A 1 87 ? 16.170 9.676 -4.914 1.00 87.50 87 VAL A O 1
ATOM 649 N N . ASP A 1 88 ? 17.005 10.742 -6.701 1.00 87.31 88 ASP A N 1
ATOM 650 C CA . ASP A 1 88 ? 18.411 10.439 -6.406 1.00 87.31 88 ASP A CA 1
ATOM 651 C C . ASP A 1 88 ? 18.843 10.913 -5.015 1.00 87.31 88 ASP A C 1
ATOM 653 O O . ASP A 1 88 ? 19.635 10.238 -4.361 1.00 87.31 88 ASP A O 1
ATOM 657 N N . GLU A 1 89 ? 18.278 12.021 -4.528 1.00 88.12 89 GLU A N 1
ATOM 658 C CA . GLU A 1 89 ? 18.542 12.538 -3.179 1.00 88.12 89 GLU A CA 1
ATOM 659 C C . GLU A 1 89 ? 18.069 11.599 -2.056 1.00 88.12 89 GLU A C 1
ATOM 661 O O . GLU A 1 89 ? 18.591 11.655 -0.943 1.00 88.12 89 GLU A O 1
ATOM 666 N N . PHE A 1 90 ? 17.107 10.717 -2.342 1.00 87.31 90 PHE A N 1
ATOM 667 C CA . PHE A 1 90 ? 16.560 9.756 -1.383 1.00 87.31 90 PHE A CA 1
ATOM 668 C C . PHE A 1 90 ? 17.259 8.396 -1.439 1.00 87.31 90 PHE A C 1
ATOM 670 O O . PHE A 1 90 ? 16.998 7.538 -0.592 1.00 87.31 90 PHE A O 1
ATOM 677 N N . VAL A 1 91 ? 18.134 8.167 -2.424 1.00 85.94 91 VAL A N 1
ATOM 678 C CA . VAL A 1 91 ? 18.815 6.881 -2.561 1.00 85.94 91 VAL A CA 1
ATOM 679 C C . VAL A 1 91 ? 19.992 6.811 -1.597 1.00 85.94 91 VAL A C 1
ATOM 681 O O . VAL A 1 91 ? 20.916 7.622 -1.624 1.00 85.94 91 VAL A O 1
ATOM 684 N N . LEU A 1 92 ? 19.957 5.802 -0.731 1.00 80.75 92 LEU A N 1
ATOM 685 C CA . LEU A 1 92 ? 20.954 5.612 0.310 1.00 80.75 92 LEU A CA 1
ATOM 686 C C . LEU A 1 92 ? 22.158 4.839 -0.222 1.00 80.75 92 LEU A C 1
ATOM 688 O O . LEU A 1 92 ? 22.077 3.635 -0.423 1.00 80.75 92 LEU A O 1
ATOM 692 N N . GLY A 1 93 ? 23.310 5.495 -0.329 1.00 76.44 93 GLY A N 1
ATOM 693 C CA . GLY A 1 93 ? 24.584 4.847 -0.645 1.00 76.44 93 GLY A CA 1
ATOM 694 C C . GLY A 1 93 ? 25.020 4.999 -2.101 1.00 76.44 93 GLY A C 1
ATOM 695 O O . GLY A 1 93 ? 24.257 5.381 -2.983 1.00 76.44 93 GLY A O 1
ATOM 696 N N . SER A 1 94 ? 26.302 4.734 -2.332 1.00 64.88 94 SER A N 1
ATOM 697 C CA . SER A 1 94 ? 26.966 4.976 -3.607 1.00 64.88 94 SER A CA 1
ATOM 698 C C . SER A 1 94 ? 27.191 3.662 -4.359 1.00 64.88 94 SER A C 1
ATOM 700 O O . SER A 1 94 ? 28.081 2.889 -4.013 1.00 64.88 94 SER A O 1
ATOM 702 N N . GLU A 1 95 ? 26.403 3.485 -5.419 1.00 63.81 95 GLU A N 1
ATOM 703 C CA . GLU A 1 95 ? 26.586 2.542 -6.533 1.00 63.81 95 GLU A CA 1
ATOM 704 C C . GLU A 1 95 ? 26.064 1.097 -6.364 1.00 63.81 95 GLU A C 1
ATOM 706 O O . GLU A 1 95 ? 26.311 0.410 -5.377 1.00 63.81 95 GLU A O 1
ATOM 711 N N . ARG A 1 96 ? 25.359 0.633 -7.414 1.00 62.50 96 ARG A N 1
ATOM 712 C CA . ARG A 1 96 ? 24.765 -0.710 -7.621 1.00 62.50 96 ARG A CA 1
ATOM 713 C C . ARG A 1 96 ? 23.622 -1.098 -6.684 1.00 62.50 96 ARG A C 1
ATOM 715 O O . ARG A 1 96 ? 23.689 -2.105 -5.983 1.00 62.50 96 ARG A O 1
ATOM 722 N N . GLN A 1 97 ? 22.535 -0.340 -6.738 1.00 78.94 97 GLN A N 1
ATOM 723 C CA . GLN A 1 97 ? 21.305 -0.683 -6.032 1.00 78.94 97 GLN A CA 1
ATOM 724 C C . GLN A 1 97 ? 20.145 -0.786 -7.003 1.00 78.94 97 GLN A C 1
ATOM 726 O O . GLN A 1 97 ? 19.980 0.076 -7.869 1.00 78.94 97 GLN A O 1
ATOM 731 N N . TRP A 1 98 ? 19.330 -1.820 -6.813 1.00 89.69 98 TRP A N 1
ATOM 732 C CA . TRP A 1 98 ? 18.002 -1.833 -7.393 1.00 89.69 98 TRP A CA 1
ATOM 733 C C . TRP A 1 98 ? 17.127 -0.860 -6.616 1.00 89.69 98 TRP A C 1
ATOM 735 O O . TRP A 1 98 ? 16.965 -0.991 -5.403 1.00 89.69 98 TRP A O 1
ATOM 745 N N . VAL A 1 99 ? 16.600 0.135 -7.316 1.00 91.50 99 VAL A N 1
ATOM 746 C CA . VAL A 1 99 ? 15.710 1.150 -6.758 1.00 91.50 99 VAL A CA 1
ATOM 747 C C . VAL A 1 99 ? 14.332 0.921 -7.351 1.00 91.50 99 VAL A C 1
ATOM 749 O O . VAL A 1 99 ? 14.174 0.950 -8.569 1.00 91.50 99 VAL A O 1
ATOM 752 N N . VAL A 1 100 ? 13.346 0.690 -6.488 1.00 93.19 100 VAL A N 1
ATOM 753 C CA . VAL A 1 100 ? 11.936 0.570 -6.867 1.00 93.19 100 VAL A CA 1
ATOM 754 C C . VAL A 1 100 ? 11.222 1.803 -6.341 1.00 93.19 100 VAL A C 1
ATOM 756 O O . VAL A 1 100 ? 11.123 1.995 -5.129 1.00 93.19 100 VAL A O 1
ATOM 759 N N . THR A 1 101 ? 10.754 2.647 -7.251 1.00 92.75 101 THR A N 1
ATOM 760 C CA . THR A 1 101 ? 10.206 3.955 -6.894 1.00 92.75 101 THR A CA 1
ATOM 761 C C . THR A 1 101 ? 8.688 3.942 -6.935 1.00 92.75 101 THR A C 1
ATOM 763 O O . THR A 1 101 ? 8.078 3.471 -7.896 1.00 92.75 101 THR A O 1
ATOM 766 N N . PHE A 1 102 ? 8.081 4.514 -5.893 1.00 92.19 102 PHE A N 1
ATOM 767 C CA . PHE A 1 102 ? 6.643 4.716 -5.792 1.00 92.19 102 PHE A CA 1
ATOM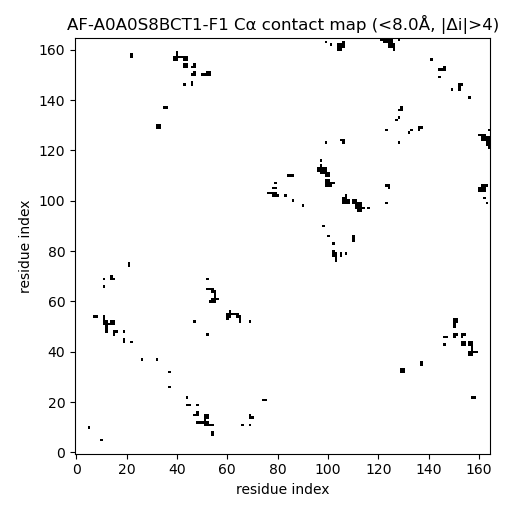 768 C C . PHE A 1 102 ? 6.343 6.185 -5.526 1.00 92.19 102 PHE A C 1
ATOM 770 O O . PHE A 1 102 ? 6.853 6.762 -4.568 1.00 92.19 102 PHE A O 1
ATOM 777 N N . VAL A 1 103 ? 5.460 6.772 -6.328 1.00 91.12 103 VAL A N 1
ATOM 778 C CA . VAL A 1 103 ? 4.950 8.130 -6.109 1.00 91.12 103 VAL A CA 1
ATOM 779 C C . VAL A 1 103 ? 3.467 8.021 -5.788 1.00 91.12 103 VAL A C 1
ATOM 781 O O . VAL A 1 103 ? 2.704 7.419 -6.544 1.00 91.12 103 VAL A O 1
ATOM 784 N N . ASN A 1 104 ? 3.056 8.551 -4.631 1.00 90.31 104 ASN A N 1
ATOM 785 C CA . ASN A 1 104 ? 1.677 8.456 -4.129 1.00 90.31 104 ASN A CA 1
ATOM 786 C C . ASN A 1 104 ? 1.122 7.015 -4.115 1.00 90.31 104 ASN A C 1
ATOM 788 O O . ASN A 1 104 ? -0.059 6.776 -4.373 1.00 90.31 104 ASN A O 1
ATOM 792 N N . GLY A 1 105 ? 1.995 6.043 -3.832 1.00 90.38 105 GLY A N 1
ATOM 793 C CA . GLY A 1 105 ? 1.643 4.625 -3.782 1.00 90.38 105 GLY A CA 1
ATOM 794 C C . GLY A 1 105 ? 1.408 3.970 -5.145 1.00 90.38 105 GLY A C 1
ATOM 795 O O . GLY A 1 105 ? 0.729 2.954 -5.185 1.00 90.38 105 GLY A O 1
ATOM 796 N N . SER A 1 106 ? 1.919 4.537 -6.246 1.00 91.44 106 SER A N 1
ATOM 797 C CA . SER A 1 106 ? 1.925 3.915 -7.583 1.00 91.44 106 SER A CA 1
ATOM 798 C C . SER A 1 106 ? 3.357 3.713 -8.071 1.00 91.44 106 SER A C 1
ATOM 800 O O . SER A 1 106 ? 4.183 4.605 -7.877 1.00 91.44 106 SER A O 1
ATOM 802 N N . TYR A 1 107 ? 3.650 2.558 -8.674 1.00 93.75 107 TYR A N 1
ATOM 803 C CA . TYR A 1 107 ? 4.975 2.246 -9.214 1.00 93.75 107 TYR A CA 1
ATOM 804 C C . TYR A 1 107 ? 5.339 3.185 -10.374 1.00 93.75 107 TYR A C 1
ATOM 806 O O . TYR A 1 107 ? 4.507 3.431 -11.247 1.00 93.75 107 TYR A O 1
ATOM 814 N N . VAL A 1 108 ? 6.575 3.699 -10.385 1.00 93.12 108 VAL A N 1
ATOM 815 C CA . VAL A 1 108 ? 7.098 4.585 -11.440 1.00 93.12 108 VAL A CA 1
ATOM 816 C C . VAL A 1 108 ? 8.354 3.956 -12.058 1.00 93.12 108 VAL A C 1
ATOM 818 O O . VAL A 1 108 ? 9.446 4.081 -11.485 1.00 93.12 108 VAL A O 1
ATOM 821 N N . PRO A 1 109 ? 8.225 3.256 -13.202 1.00 92.31 109 PRO A N 1
ATOM 822 C CA . PRO A 1 109 ? 9.348 2.611 -13.881 1.00 92.31 109 PRO A CA 1
ATOM 823 C C . PRO A 1 109 ? 10.473 3.584 -14.243 1.00 92.31 109 PRO A C 1
ATOM 825 O O . PRO A 1 109 ? 11.642 3.252 -14.086 1.00 92.31 109 PRO A O 1
ATOM 828 N N . GLU A 1 110 ? 10.131 4.799 -14.668 1.00 91.88 110 GLU A N 1
ATOM 829 C CA . GLU A 1 110 ? 11.069 5.813 -15.167 1.00 91.88 110 GLU A CA 1
ATOM 830 C C . GLU A 1 110 ? 11.993 6.359 -14.071 1.00 91.88 110 GLU A C 1
ATOM 832 O O . GLU A 1 110 ? 13.091 6.828 -14.357 1.00 91.88 110 GLU A O 1
ATOM 837 N N . LEU A 1 111 ? 11.556 6.281 -12.811 1.00 91.38 111 LEU A N 1
ATOM 838 C CA . LEU A 1 111 ? 12.334 6.670 -11.633 1.00 91.38 111 LEU A CA 1
ATOM 839 C C . LEU A 1 111 ? 12.933 5.459 -10.907 1.00 91.38 111 LEU A C 1
ATOM 841 O O . LEU A 1 111 ? 13.533 5.608 -9.842 1.00 91.38 111 LEU A O 1
ATOM 845 N N . SER A 1 112 ? 12.729 4.254 -11.438 1.00 92.31 112 SER A N 1
ATOM 846 C CA . SER A 1 112 ? 13.258 3.012 -10.885 1.00 92.31 112 SER A CA 1
ATOM 847 C C . SER A 1 112 ? 14.550 2.625 -11.602 1.00 92.31 112 SER A C 1
ATOM 849 O O . SER A 1 112 ? 14.717 2.856 -12.795 1.00 92.31 112 SER A O 1
ATOM 851 N N . ARG A 1 113 ? 15.480 2.003 -10.876 1.00 91.56 113 ARG A N 1
ATOM 852 C CA . ARG A 1 113 ? 16.749 1.506 -11.425 1.00 91.56 113 ARG A CA 1
ATOM 853 C C . ARG A 1 113 ? 16.822 0.015 -11.195 1.00 91.56 113 ARG A C 1
ATOM 855 O O . ARG A 1 113 ? 17.050 -0.407 -10.071 1.00 91.56 113 ARG A O 1
ATOM 862 N N . LEU A 1 114 ? 16.601 -0.777 -12.237 1.00 91.69 114 LEU A N 1
ATOM 863 C CA . LEU A 1 114 ? 16.592 -2.245 -12.166 1.00 91.69 114 LEU A CA 1
ATOM 864 C C . LEU A 1 114 ? 17.664 -2.872 -13.072 1.00 91.69 114 LEU A C 1
ATOM 866 O O . LEU A 1 114 ? 17.552 -4.028 -13.476 1.00 91.69 114 LEU A O 1
ATOM 870 N N . ASP A 1 115 ? 18.712 -2.114 -13.401 1.00 90.12 115 ASP A N 1
ATOM 871 C CA . ASP A 1 115 ? 19.798 -2.584 -14.257 1.00 90.12 115 ASP A CA 1
ATOM 872 C C . ASP A 1 115 ? 20.465 -3.846 -13.692 1.00 90.12 115 ASP A C 1
ATOM 874 O O . ASP A 1 115 ? 20.696 -3.981 -12.486 1.00 90.12 115 ASP A O 1
ATOM 878 N N . ASN A 1 116 ? 20.827 -4.767 -14.589 1.00 89.56 116 ASN A N 1
ATOM 879 C CA . ASN A 1 116 ? 21.475 -6.043 -14.263 1.00 89.56 116 ASN A CA 1
ATOM 880 C C . ASN A 1 116 ? 20.668 -6.951 -13.311 1.00 89.56 116 ASN A C 1
ATOM 882 O O . ASN A 1 116 ? 21.257 -7.760 -12.589 1.00 89.56 116 ASN A O 1
ATOM 886 N N . LEU A 1 117 ? 19.334 -6.840 -13.296 1.00 91.56 117 LEU A N 1
ATOM 887 C CA . LEU A 1 117 ? 18.480 -7.787 -12.580 1.00 91.56 117 LEU A CA 1
ATOM 888 C C . LEU A 1 117 ? 18.667 -9.207 -13.164 1.00 91.56 117 LEU A C 1
ATOM 890 O O . LEU A 1 117 ? 18.585 -9.376 -14.385 1.00 91.56 117 LEU A O 1
ATOM 894 N N . PRO A 1 118 ? 18.930 -10.242 -12.340 1.00 92.81 118 PRO A N 1
ATOM 895 C CA . PRO A 1 118 ? 19.048 -11.610 -12.830 1.00 92.81 118 PRO A CA 1
ATOM 896 C C . PRO A 1 118 ? 17.757 -12.062 -13.511 1.00 92.81 118 PRO A C 1
ATOM 898 O O . PRO A 1 118 ? 16.665 -11.769 -13.033 1.00 92.81 118 PRO A O 1
ATOM 901 N N . SER A 1 119 ? 17.865 -12.872 -14.565 1.00 91.12 119 SER A N 1
ATOM 902 C CA . SER A 1 119 ? 16.698 -13.354 -15.323 1.00 91.12 119 SER A CA 1
ATOM 903 C C . SER A 1 119 ? 15.734 -14.232 -14.514 1.00 91.12 119 SER A C 1
ATOM 905 O O . SER A 1 119 ? 14.627 -14.504 -14.965 1.00 91.12 119 SER A O 1
ATOM 907 N N . SER A 1 120 ? 16.155 -14.718 -13.345 1.00 93.69 120 SER A N 1
ATOM 908 C CA . SER A 1 120 ? 15.326 -15.487 -12.413 1.00 93.69 120 SER A CA 1
ATOM 909 C C . SER A 1 120 ? 14.534 -14.619 -11.432 1.00 93.69 120 SER A C 1
ATOM 911 O O . SER A 1 120 ? 13.795 -15.164 -10.617 1.00 93.69 120 SER A O 1
ATOM 913 N N . VAL A 1 121 ? 14.728 -13.298 -11.447 1.00 93.50 121 VAL A N 1
ATOM 914 C CA . VAL A 1 121 ? 14.100 -12.360 -10.516 1.00 93.50 121 VAL A CA 1
ATOM 915 C C . VAL A 1 121 ? 13.102 -11.497 -11.277 1.00 93.50 121 VAL A C 1
ATOM 917 O O . VAL A 1 121 ? 13.402 -10.965 -12.343 1.00 93.50 121 VAL A O 1
ATOM 920 N N . VAL A 1 122 ? 11.912 -11.351 -10.706 1.00 93.00 122 VAL A N 1
ATOM 921 C CA . VAL A 1 122 ? 10.884 -10.424 -11.178 1.00 93.00 122 VAL A CA 1
ATOM 922 C C . VAL A 1 122 ? 10.745 -9.344 -10.117 1.00 93.00 122 VAL A C 1
ATOM 924 O O . VAL A 1 122 ? 10.629 -9.672 -8.942 1.00 93.00 122 VAL A O 1
ATOM 927 N N . VAL A 1 123 ? 10.800 -8.080 -10.537 1.00 95.25 123 VAL A N 1
ATOM 928 C CA . VAL A 1 123 ? 10.537 -6.914 -9.687 1.00 95.25 123 VAL A CA 1
ATOM 929 C C . VAL A 1 123 ? 9.608 -5.985 -10.447 1.00 95.25 123 VAL A C 1
ATOM 931 O O . VAL A 1 123 ? 9.852 -5.705 -11.622 1.00 95.25 123 VAL A O 1
ATOM 934 N N . GLY A 1 124 ? 8.563 -5.487 -9.794 1.00 94.94 124 GLY A N 1
ATOM 935 C CA . GLY A 1 124 ? 7.721 -4.467 -10.407 1.00 94.94 124 GLY A CA 1
ATOM 936 C C . GLY A 1 124 ? 6.481 -4.106 -9.607 1.00 94.94 124 GLY A C 1
ATOM 937 O O . GLY A 1 124 ? 6.452 -4.188 -8.380 1.00 94.94 124 GLY A O 1
ATOM 938 N N . SER A 1 125 ? 5.453 -3.686 -10.340 1.00 95.75 125 SER A N 1
ATOM 939 C CA . SER A 1 125 ? 4.165 -3.284 -9.789 1.00 95.75 125 SER A CA 1
ATOM 940 C C . SER A 1 125 ? 3.373 -4.485 -9.270 1.00 95.75 125 SER A C 1
ATOM 942 O O . SER A 1 125 ? 3.031 -5.406 -10.020 1.00 95.75 125 SER A O 1
ATOM 944 N N . LEU A 1 126 ? 2.981 -4.424 -7.998 1.00 95.88 126 LEU A N 1
ATOM 945 C CA . LEU A 1 126 ? 2.027 -5.349 -7.398 1.00 95.88 126 LEU A CA 1
ATOM 946 C C . LEU A 1 126 ? 0.682 -5.308 -8.130 1.00 95.88 126 LEU A C 1
ATOM 948 O O . LEU A 1 126 ? 0.057 -6.353 -8.296 1.00 95.88 126 LEU A O 1
ATOM 952 N N . ARG A 1 127 ? 0.248 -4.133 -8.610 1.00 94.06 127 ARG A N 1
ATOM 953 C CA . ARG A 1 127 ? -0.974 -3.998 -9.421 1.00 94.06 127 ARG A CA 1
ATOM 954 C C . ARG A 1 127 ? -0.912 -4.842 -10.693 1.00 94.06 127 ARG A C 1
ATOM 956 O O . ARG A 1 127 ? -1.897 -5.470 -11.067 1.00 94.06 127 ARG A O 1
ATOM 963 N N . GLU A 1 128 ? 0.226 -4.880 -11.372 1.00 94.44 128 GLU A N 1
ATOM 964 C CA . GLU A 1 128 ? 0.374 -5.755 -12.536 1.00 94.44 128 GLU A CA 1
ATOM 965 C C . GLU A 1 128 ? 0.490 -7.225 -12.128 1.00 94.44 128 GLU A C 1
ATOM 967 O O . GLU A 1 128 ? -0.088 -8.105 -12.774 1.00 94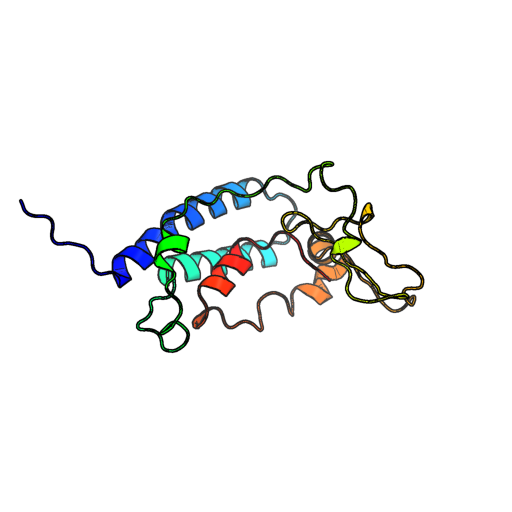.44 128 GLU A O 1
ATOM 972 N N . ALA A 1 129 ? 1.209 -7.499 -11.038 1.00 96.12 129 ALA A N 1
ATOM 973 C CA . ALA A 1 129 ? 1.437 -8.847 -10.545 1.00 96.12 129 ALA A CA 1
ATOM 974 C C . ALA A 1 129 ? 0.152 -9.534 -10.064 1.00 96.12 129 ALA A C 1
ATOM 976 O O . ALA A 1 129 ? 0.009 -10.737 -10.269 1.00 96.12 129 ALA A O 1
ATOM 977 N N . VAL A 1 130 ? -0.825 -8.809 -9.504 1.00 95.44 130 VAL A N 1
ATOM 978 C CA . VAL A 1 130 ? -2.123 -9.412 -9.135 1.00 95.44 130 VAL A CA 1
ATOM 979 C C . VAL A 1 130 ? -2.876 -9.964 -10.346 1.00 95.44 130 VAL A C 1
ATOM 981 O O . VAL A 1 130 ? -3.661 -10.892 -10.184 1.00 95.44 130 VAL A O 1
ATOM 984 N N . VAL A 1 131 ? -2.610 -9.455 -11.554 1.00 92.88 131 VAL A N 1
ATOM 985 C CA . VAL A 1 131 ? -3.194 -9.967 -12.802 1.00 92.88 131 VAL A CA 1
ATOM 986 C C . VAL A 1 131 ? -2.283 -11.020 -13.439 1.00 92.88 131 VAL A C 1
ATOM 988 O O . VAL A 1 131 ? -2.715 -12.141 -13.698 1.00 92.88 131 VAL A O 1
ATOM 991 N N . LYS A 1 132 ? -1.008 -10.684 -13.674 1.00 94.38 132 LYS A N 1
ATOM 992 C CA . LYS A 1 132 ? -0.052 -11.528 -14.421 1.00 94.38 132 LYS A CA 1
ATOM 993 C C . LYS A 1 132 ? 0.482 -12.712 -13.608 1.00 94.38 132 LYS A C 1
ATOM 995 O O . LYS A 1 132 ? 0.813 -13.753 -14.169 1.00 94.38 132 LYS A O 1
ATOM 1000 N N . HIS A 1 133 ? 0.557 -12.556 -12.290 1.00 95.12 133 HIS A N 1
ATOM 1001 C CA . HIS A 1 133 ? 1.154 -13.498 -11.344 1.00 95.12 133 HIS A CA 1
ATOM 1002 C C . HIS A 1 133 ? 0.207 -13.801 -10.170 1.00 95.12 133 HIS A C 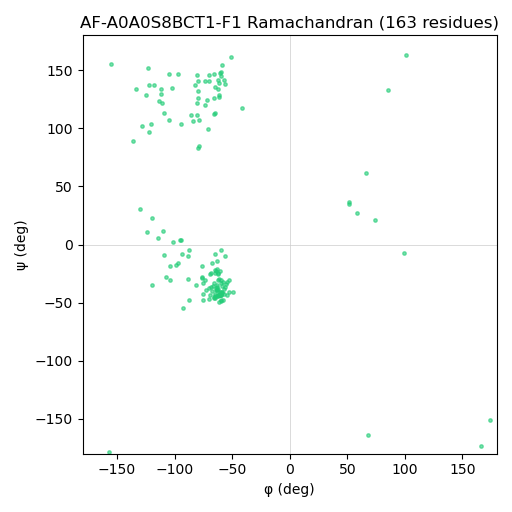1
ATOM 1004 O O . HIS A 1 133 ? 0.664 -14.096 -9.067 1.00 95.12 133 HIS A O 1
ATOM 1010 N N . SER A 1 134 ? -1.117 -13.765 -10.393 1.00 95.00 134 SER A N 1
ATOM 1011 C CA . SER A 1 134 ? -2.137 -13.920 -9.338 1.00 95.00 134 SER A CA 1
ATOM 1012 C C . SER A 1 134 ? -1.893 -15.126 -8.427 1.00 95.00 134 SER A C 1
ATOM 1014 O O . SER A 1 134 ? -2.027 -15.012 -7.213 1.00 95.00 134 SER A O 1
ATOM 1016 N N . ALA A 1 135 ? -1.487 -16.269 -8.992 1.00 95.81 135 ALA A N 1
ATOM 1017 C CA . ALA A 1 135 ? -1.222 -17.492 -8.231 1.00 95.81 135 ALA A CA 1
ATOM 1018 C C . ALA A 1 135 ? -0.038 -17.367 -7.251 1.00 95.81 135 ALA A C 1
ATOM 1020 O O . ALA A 1 135 ? 0.009 -18.095 -6.264 1.00 95.81 135 ALA A O 1
ATOM 1021 N N . LEU A 1 136 ? 0.900 -16.448 -7.506 1.00 95.94 136 LEU A N 1
ATOM 1022 C CA . LEU A 1 136 ? 2.009 -16.128 -6.606 1.00 95.94 136 LEU A CA 1
ATOM 1023 C C . LEU A 1 136 ? 1.628 -15.046 -5.590 1.00 95.94 136 LEU A C 1
ATOM 1025 O O . LEU A 1 136 ? 2.159 -15.042 -4.488 1.00 95.94 136 LEU A O 1
ATOM 1029 N N . VAL A 1 137 ? 0.711 -14.134 -5.926 1.00 96.25 137 VAL A N 1
ATOM 1030 C CA . VAL A 1 137 ? 0.346 -13.011 -5.044 1.00 96.25 137 VAL A CA 1
ATOM 1031 C C . VAL A 1 137 ? -0.759 -13.385 -4.055 1.00 96.25 137 VAL A C 1
ATOM 1033 O O . VAL A 1 137 ? -0.656 -13.115 -2.854 1.00 96.25 137 VAL A O 1
ATOM 1036 N N . GLU A 1 138 ? -1.829 -14.015 -4.542 1.00 96.00 138 GLU A N 1
ATOM 1037 C CA . GLU A 1 138 ? -3.029 -14.317 -3.761 1.00 96.00 138 GLU A CA 1
ATOM 1038 C C . GLU A 1 138 ? -2.732 -15.073 -2.453 1.00 96.00 138 GLU A C 1
ATOM 1040 O O . GLU A 1 138 ? -3.321 -14.708 -1.424 1.00 96.00 138 GLU A O 1
ATOM 1045 N N . PRO A 1 139 ? -1.816 -16.065 -2.414 1.00 95.56 139 PRO A N 1
ATOM 1046 C CA . PRO A 1 139 ? -1.531 -16.800 -1.191 1.00 95.56 139 PRO A CA 1
ATOM 1047 C C . PRO A 1 139 ? -0.852 -15.973 -0.097 1.00 95.56 139 PRO A C 1
ATOM 1049 O O . PRO A 1 139 ? -0.882 -16.421 1.046 1.00 95.56 139 PRO A O 1
ATOM 1052 N N . HIS A 1 140 ? -0.290 -14.802 -0.413 1.00 93.94 140 HIS A N 1
ATOM 1053 C CA . HIS A 1 140 ? 0.597 -14.054 0.483 1.00 93.94 140 HIS A CA 1
ATOM 1054 C C . HIS A 1 140 ? 0.085 -12.653 0.843 1.00 93.94 140 HIS A C 1
ATOM 1056 O O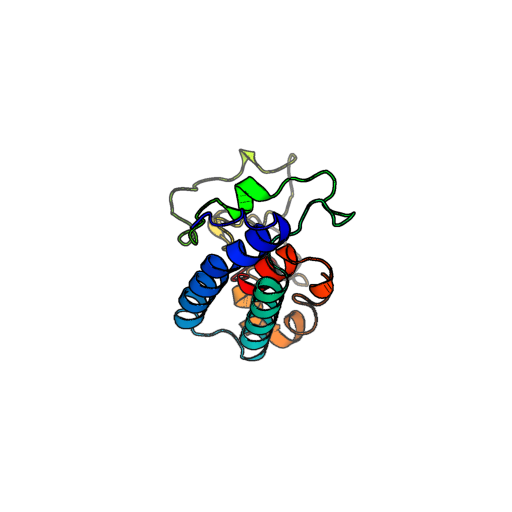 . HIS A 1 140 ? 0.276 -12.204 1.974 1.00 93.94 140 HIS A O 1
ATOM 1062 N N . LEU A 1 141 ? -0.584 -11.959 -0.084 1.00 93.19 141 LEU A N 1
ATOM 1063 C CA . LEU A 1 141 ? -0.969 -10.561 0.126 1.00 93.19 141 LEU A CA 1
ATOM 1064 C C . LEU A 1 141 ? -1.910 -10.396 1.336 1.00 93.19 141 LEU A C 1
ATOM 1066 O O . LEU A 1 141 ? -2.943 -11.054 1.405 1.00 93.19 141 LEU A O 1
ATOM 1070 N N . ALA A 1 142 ? -1.571 -9.511 2.278 1.00 89.56 142 ALA A N 1
ATOM 1071 C CA . ALA A 1 142 ? -2.363 -9.239 3.487 1.00 89.56 142 ALA A CA 1
ATOM 1072 C C . ALA A 1 142 ? -2.747 -10.492 4.312 1.00 89.56 142 ALA A C 1
ATOM 1074 O O . ALA A 1 142 ? -3.843 -10.581 4.856 1.00 89.56 142 ALA A O 1
ATOM 1075 N N . LYS A 1 143 ? -1.849 -11.488 4.390 1.00 87.38 143 LYS A N 1
ATOM 1076 C CA . LYS A 1 143 ? -2.022 -12.659 5.274 1.00 87.38 143 LYS A CA 1
ATOM 1077 C C . LYS A 1 143 ? -1.171 -12.635 6.542 1.00 87.38 143 LYS A C 1
ATOM 1079 O O . LYS A 1 143 ? -1.444 -13.398 7.462 1.00 87.38 143 LYS A O 1
ATOM 1084 N N . TYR A 1 144 ? -0.123 -11.815 6.569 1.00 83.62 144 TYR A N 1
ATOM 1085 C CA . TYR A 1 144 ? 0.895 -11.853 7.626 1.00 83.62 144 TYR A CA 1
ATOM 1086 C C . TYR A 1 144 ? 0.763 -10.724 8.644 1.00 83.62 144 TYR A C 1
ATOM 1088 O O . TYR A 1 144 ? 1.090 -10.916 9.812 1.00 83.62 144 TYR A O 1
ATOM 1096 N N . ALA A 1 145 ? 0.269 -9.561 8.219 1.00 76.31 145 ALA A N 1
ATOM 1097 C CA . ALA A 1 145 ? -0.156 -8.520 9.140 1.00 76.31 145 ALA A CA 1
ATOM 1098 C C . ALA A 1 145 ? -1.538 -8.926 9.666 1.00 76.31 145 ALA A C 1
ATOM 1100 O O . ALA A 1 145 ? -2.502 -8.947 8.908 1.00 76.31 145 ALA A O 1
ATOM 1101 N N . LEU A 1 146 ? -1.616 -9.349 10.929 1.00 65.75 146 LEU A N 1
ATOM 1102 C CA . LEU A 1 146 ? -2.874 -9.784 11.532 1.00 65.75 146 LEU A CA 1
ATOM 1103 C C . LEU A 1 146 ? -3.788 -8.568 11.743 1.00 65.75 146 LEU A C 1
ATOM 1105 O O . LEU A 1 146 ? -3.641 -7.837 12.721 1.00 65.75 146 LEU A O 1
ATOM 1109 N N . ASP A 1 147 ? -4.737 -8.376 10.823 1.00 61.97 147 ASP A N 1
ATOM 1110 C CA . ASP A 1 147 ? -5.712 -7.273 10.831 1.00 61.97 147 ASP A CA 1
ATOM 1111 C C . ASP A 1 147 ? -6.483 -7.150 12.158 1.00 61.97 147 ASP A C 1
ATOM 1113 O O . ASP A 1 147 ? -6.850 -6.048 12.554 1.00 61.97 147 ASP A O 1
ATOM 1117 N N . GLU A 1 148 ? -6.711 -8.268 12.861 1.00 58.19 148 GLU A N 1
ATOM 1118 C CA . GLU A 1 148 ? -7.447 -8.315 14.137 1.00 58.19 148 GLU A CA 1
ATOM 1119 C C . GLU A 1 148 ? -6.767 -7.501 15.253 1.00 58.19 148 GLU A C 1
ATOM 1121 O O . GLU A 1 148 ? -7.440 -7.002 16.153 1.00 58.19 148 GLU A O 1
ATOM 1126 N N . TYR A 1 149 ? -5.449 -7.304 15.159 1.00 67.31 149 TYR A N 1
ATOM 1127 C CA . TYR A 1 149 ? -4.670 -6.533 16.130 1.00 67.31 149 TYR A CA 1
ATOM 1128 C C . TYR A 1 149 ? -4.186 -5.188 15.582 1.00 67.31 149 TYR A C 1
ATOM 1130 O O . TYR A 1 149 ? -3.688 -4.364 16.342 1.00 67.31 149 TYR A O 1
ATOM 1138 N N . ASN A 1 150 ? -4.348 -4.923 14.280 1.00 84.00 150 ASN A N 1
ATOM 1139 C CA . ASN A 1 150 ? -3.806 -3.720 13.657 1.00 84.00 150 ASN A CA 1
ATOM 1140 C C . ASN A 1 150 ? -4.812 -3.043 12.709 1.00 84.00 150 ASN A C 1
ATOM 1142 O O . ASN A 1 150 ? -4.790 -3.276 11.496 1.00 84.00 150 ASN A O 1
ATOM 1146 N N . PRO A 1 151 ? -5.652 -2.132 13.236 1.00 89.94 151 PRO A N 1
ATOM 1147 C CA . PRO A 1 151 ? -6.629 -1.400 12.434 1.00 89.94 151 PRO A CA 1
ATOM 1148 C C . PRO A 1 151 ? -6.002 -0.593 11.289 1.00 89.94 151 PRO A C 1
ATOM 1150 O O . PRO A 1 151 ? -6.596 -0.476 10.221 1.00 89.94 151 PRO A O 1
ATOM 1153 N N . LEU A 1 152 ? -4.782 -0.066 11.457 1.00 91.62 152 LEU A N 1
ATOM 1154 C CA . LEU A 1 152 ? -4.115 0.680 10.384 1.00 91.62 152 LEU A CA 1
ATOM 1155 C C . LEU A 1 152 ? -3.604 -0.235 9.264 1.00 91.62 152 LEU A C 1
ATOM 1157 O O . LEU A 1 152 ? -3.593 0.178 8.105 1.00 91.62 152 LEU A O 1
ATOM 1161 N N . ALA A 1 153 ? -3.228 -1.479 9.577 1.00 92.56 153 ALA A N 1
ATOM 1162 C CA . ALA A 1 153 ? -2.928 -2.485 8.560 1.00 92.56 153 ALA A CA 1
ATOM 1163 C C . ALA A 1 153 ? -4.191 -2.886 7.781 1.00 92.56 153 ALA A C 1
ATOM 1165 O O . ALA A 1 153 ? -4.139 -2.987 6.554 1.00 92.56 153 ALA A O 1
ATOM 1166 N N . ALA A 1 154 ? -5.333 -3.018 8.465 1.00 93.62 154 ALA A N 1
ATOM 1167 C CA . ALA A 1 154 ? -6.623 -3.254 7.821 1.00 93.62 154 ALA A CA 1
ATOM 1168 C C . ALA A 1 154 ? -7.013 -2.081 6.901 1.00 93.62 154 ALA A C 1
ATOM 1170 O O . ALA A 1 154 ? -7.390 -2.290 5.747 1.00 93.62 154 ALA A O 1
ATOM 1171 N N . LEU A 1 155 ? -6.825 -0.836 7.357 1.00 94.44 155 LEU A N 1
ATOM 1172 C CA . LEU A 1 155 ? -7.030 0.357 6.533 1.00 94.44 155 LEU A CA 1
ATOM 1173 C C . LEU A 1 155 ? -6.114 0.357 5.298 1.00 94.44 155 LEU A C 1
ATOM 1175 O O . LEU A 1 155 ? -6.589 0.543 4.178 1.00 94.44 155 LEU A O 1
ATOM 1179 N N . ASN A 1 156 ? -4.813 0.108 5.476 1.00 93.62 156 ASN A N 1
ATOM 1180 C CA . ASN A 1 156 ? -3.862 0.041 4.365 1.00 93.62 156 ASN A CA 1
ATOM 1181 C C . ASN A 1 156 ? -4.241 -1.059 3.360 1.00 93.62 156 ASN A C 1
ATOM 1183 O O . ASN A 1 156 ? -4.256 -0.805 2.159 1.00 93.62 156 ASN A O 1
ATOM 1187 N N . THR A 1 157 ? -4.630 -2.238 3.849 1.00 94.38 157 THR A N 1
ATOM 1188 C CA . THR A 1 157 ? -5.094 -3.358 3.021 1.00 94.38 157 THR A CA 1
ATOM 1189 C C . THR A 1 157 ? -6.368 -3.008 2.261 1.00 94.38 157 THR A C 1
ATOM 1191 O O . THR A 1 157 ? -6.477 -3.357 1.091 1.00 94.38 157 THR A O 1
ATOM 1194 N N . GLY A 1 158 ? -7.314 -2.285 2.866 1.00 94.06 158 GLY A N 1
ATOM 1195 C CA . GLY A 1 158 ? -8.505 -1.792 2.171 1.00 94.06 158 GLY A CA 1
ATOM 1196 C C . GLY A 1 158 ? -8.150 -0.881 0.991 1.00 94.06 158 GLY A C 1
ATOM 1197 O O . GLY A 1 158 ? -8.709 -1.016 -0.093 1.00 94.06 158 GLY A O 1
ATOM 1198 N N . PHE A 1 159 ? -7.162 -0.004 1.160 1.00 93.75 159 PHE A N 1
ATOM 1199 C CA . PHE A 1 159 ? -6.763 0.981 0.148 1.00 93.75 159 PHE A CA 1
ATOM 1200 C C . PHE A 1 159 ? -5.590 0.561 -0.748 1.00 93.75 159 PHE A C 1
ATOM 1202 O O . PHE A 1 159 ? -5.146 1.361 -1.578 1.00 93.75 159 PHE A O 1
ATOM 1209 N N . ILE A 1 160 ? -5.064 -0.660 -0.618 1.00 92.38 160 ILE A N 1
ATOM 1210 C CA . ILE A 1 160 ? -3.874 -1.072 -1.368 1.00 92.38 160 ILE A CA 1
ATOM 1211 C C . ILE A 1 160 ? -4.175 -1.136 -2.864 1.00 92.38 160 ILE A C 1
ATOM 1213 O O . ILE A 1 160 ? -4.930 -1.991 -3.313 1.00 92.38 160 ILE A O 1
ATOM 1217 N N . ARG A 1 161 ? -3.586 -0.245 -3.664 1.00 90.19 161 ARG A N 1
ATOM 1218 C CA . ARG A 1 161 ? -3.813 -0.187 -5.121 1.00 90.19 161 ARG A CA 1
ATOM 1219 C C . ARG A 1 161 ? -2.625 -0.683 -5.938 1.00 90.19 161 ARG A C 1
ATOM 1221 O O . ARG A 1 161 ? -2.817 -1.150 -7.053 1.00 90.19 161 ARG A O 1
ATOM 1228 N N . ASP A 1 162 ? -1.428 -0.555 -5.390 1.00 92.94 162 ASP A N 1
ATOM 1229 C CA . ASP A 1 162 ? -0.164 -0.970 -5.982 1.00 92.94 162 ASP A CA 1
ATOM 1230 C C . ASP A 1 162 ? 0.855 -1.189 -4.849 1.00 92.94 162 ASP A C 1
ATOM 1232 O O . ASP A 1 162 ? 0.521 -1.047 -3.669 1.00 92.94 162 ASP A O 1
ATOM 1236 N N . GLY A 1 163 ? 2.082 -1.551 -5.197 1.00 93.75 163 GLY A N 1
ATOM 1237 C CA . GLY A 1 163 ? 3.162 -1.853 -4.267 1.00 93.75 163 GLY A CA 1
ATOM 1238 C C . GLY A 1 163 ? 4.303 -2.561 -4.983 1.00 93.75 163 GLY A C 1
ATOM 1239 O O . GLY A 1 163 ? 4.283 -2.692 -6.205 1.00 93.75 163 GLY A O 1
ATOM 1240 N N . ALA A 1 164 ? 5.293 -3.025 -4.229 1.00 95.00 164 ALA A N 1
ATOM 1241 C CA . ALA A 1 164 ? 6.354 -3.856 -4.781 1.00 95.00 164 ALA A CA 1
ATOM 1242 C C . ALA A 1 164 ? 5.897 -5.318 -4.864 1.00 95.00 164 ALA A C 1
ATOM 1244 O O . ALA A 1 164 ? 5.276 -5.829 -3.926 1.00 95.00 164 ALA A O 1
ATOM 1245 N N . PHE A 1 165 ? 6.222 -5.967 -5.977 1.00 95.50 165 PHE A N 1
ATOM 1246 C CA . PHE A 1 165 ? 6.187 -7.415 -6.161 1.00 95.50 165 PHE A CA 1
ATOM 1247 C C . PHE A 1 165 ? 7.597 -7.920 -6.445 1.00 95.50 165 PHE A C 1
ATOM 1249 O O . PHE A 1 165 ? 8.279 -7.256 -7.263 1.00 95.50 165 PHE A O 1
#

Sequence (165 aa):
MVTQPKSVSAELQDAAAPYVEAFETMAGVSGGDPAWLQARRGAAIARFAEAGFPAARQEEWRFTDLKTLARTPFTLAAPASEAVSSVDEFVLGSERQWVVTFVNGSYVPELSRLDNLPSSVVVGSLREAVVKHSALVEPHLAKYALDEYNPLAALNTGFIRDGAF

pLDDT: mean 86.05, std 11.3, range [43.69, 96.25]

Secondary structure (DSSP, 8-state):
---PPPPHHHHHHHTTHHHHHHHHHHHHH--S--HHHHHHHHHHHHHHHHH-S--TTSGGGTT---HHHHHS---PPPS--TT----GGG--SSS---B--EETTEE-GGG-B-TT--TT---SBHHHHHHHTHHHHTTTTTSSS-TTT-HHHHHHHHH----B-

Solvent-accessible surface area (backbone atoms only — not comparable to full-atom values): 10172 Å² total; per-residue (Å²): 135,84,79,76,81,75,53,72,66,56,51,31,28,62,46,23,54,67,56,54,54,54,45,54,58,51,58,78,66,58,77,89,70,54,70,71,56,53,53,50,20,53,54,20,38,51,51,17,52,72,61,11,51,77,45,51,86,42,82,96,27,52,90,50,87,44,66,67,63,53,70,49,88,81,73,86,70,66,72,67,58,85,85,69,85,74,58,70,90,75,54,87,76,89,82,93,67,78,42,85,34,63,38,78,62,35,66,37,72,91,70,32,38,63,83,88,63,56,94,90,63,78,76,48,41,29,51,55,33,53,68,82,38,30,87,72,38,67,84,52,66,85,66,79,67,57,45,94,82,30,34,68,57,12,42,49,50,36,66,60,71,39,42,83,69

Mean predicted aligned error: 6.76 Å